Protein AF-A0AAV5DXH8-F1 (afdb_monomer)

Sequence (123 aa):
MASFRSWADLSPELLCCVGDRLDLKWYASARGACTAWRRALAPTSPAVLVVTDGDMWCPYAASLPTTRSFELTSTLPGVRCVGSSNGWLTLSVQQQPGGRTVFALFNPITAVEIVLPPLHEVR

Foldseek 3Di:
DDDDDDPLPDDLVVLVVVLLPDAPQVNVVQCVPDPSSVVSRDDLPDFDWDFDDDPDGWIWTADPVVRDIHTQDPDDPQWHFPDDDPQWTWIWGDPDDVDDTWIWIARSNVRDIGTDDDDDPPD

pLDDT: mean 77.84, std 11.6, range [41.38, 92.69]

InterPro domains:
  IPR036047 F-box-like domain superfamily [SSF81383] (6-70)

Secondary structure (DSSP, 8-state):
-PPPPPGGGS-HHHHHHHHTTS-HHHHHHHHHH-HHHHHHSPP--SEEEEE--SSS--EEEEEGGGTEEEE-----TTEEEEEEETTEEEEEEE-STT--EEEEEEETTTTEEEEPPP-----

Solvent-accessible surface area (backbone atoms only — not comparable to full-atom values): 7477 Å² total; per-residue (Å²): 131,86,76,82,76,58,82,72,73,54,54,50,66,59,52,39,60,51,46,75,73,40,50,53,38,56,34,55,49,51,32,64,71,41,72,57,41,38,68,47,38,77,78,82,71,72,52,48,76,48,74,53,89,64,103,59,60,45,45,29,40,29,23,72,97,72,75,42,73,27,74,61,50,86,66,55,89,51,49,40,79,79,47,72,58,98,77,31,33,34,32,40,35,46,82,45,96,93,50,70,74,44,44,31,41,34,27,62,66,80,69,48,76,44,78,51,77,82,84,72,86,83,125

Structure (mmCIF, N/CA/C/O backbone):
data_AF-A0AAV5DXH8-F1
#
_entry.id   AF-A0AAV5DXH8-F1
#
loop_
_atom_site.group_PDB
_atom_site.id
_atom_site.type_symbol
_atom_site.label_atom_id
_atom_site.label_alt_id
_atom_site.label_comp_id
_atom_site.label_asym_id
_atom_site.label_entity_id
_atom_site.label_seq_id
_atom_site.pdbx_PDB_ins_code
_atom_site.Cartn_x
_atom_site.Cartn_y
_atom_site.Cartn_z
_atom_site.occupancy
_atom_site.B_iso_or_equiv
_atom_site.auth_seq_id
_atom_site.auth_comp_id
_atom_site.auth_asym_id
_atom_site.auth_atom_id
_atom_site.pdbx_PDB_model_num
ATOM 1 N N . MET A 1 1 ? 38.166 -0.550 -17.632 1.00 43.81 1 MET A N 1
ATOM 2 C CA . MET A 1 1 ? 37.205 -0.339 -16.528 1.00 43.81 1 MET A CA 1
ATOM 3 C C . MET A 1 1 ? 35.814 -0.574 -17.082 1.00 43.81 1 MET A C 1
ATOM 5 O O . MET A 1 1 ? 35.446 0.120 -18.019 1.00 43.81 1 MET A O 1
ATOM 9 N N . ALA A 1 2 ? 35.089 -1.582 -16.595 1.00 54.94 2 ALA A N 1
ATOM 10 C CA . ALA A 1 2 ? 33.694 -1.760 -16.986 1.00 54.94 2 ALA A CA 1
ATOM 11 C C . ALA A 1 2 ? 32.891 -0.575 -16.434 1.00 54.94 2 ALA A C 1
ATOM 13 O O . ALA A 1 2 ? 32.958 -0.298 -15.237 1.00 54.94 2 ALA A O 1
ATOM 14 N N . SER A 1 3 ? 32.193 0.157 -17.300 1.00 70.56 3 SER A N 1
ATOM 15 C CA . SER A 1 3 ? 31.229 1.153 -16.849 1.00 70.56 3 SER A CA 1
ATOM 16 C C . SER A 1 3 ? 30.099 0.427 -16.123 1.00 70.56 3 SER A C 1
ATOM 18 O O . SER A 1 3 ? 29.579 -0.583 -16.602 1.00 70.56 3 SER A O 1
ATOM 20 N N . PHE A 1 4 ? 29.731 0.915 -14.941 1.00 66.06 4 PHE A N 1
ATOM 21 C CA . PHE A 1 4 ? 28.540 0.421 -14.264 1.00 66.06 4 PHE A CA 1
ATOM 22 C C . PHE A 1 4 ? 27.328 0.747 -15.143 1.00 66.06 4 PHE A C 1
ATOM 24 O O . PHE A 1 4 ? 27.128 1.904 -15.518 1.00 66.06 4 PHE A O 1
ATOM 31 N N . ARG A 1 5 ? 26.543 -0.273 -15.513 1.00 73.12 5 ARG A N 1
ATOM 32 C CA . ARG A 1 5 ? 25.262 -0.054 -16.197 1.00 73.12 5 ARG A CA 1
ATOM 33 C C . ARG A 1 5 ? 24.321 0.699 -15.270 1.00 73.12 5 ARG A C 1
ATOM 35 O O . ARG A 1 5 ? 24.299 0.445 -14.066 1.00 73.12 5 ARG A O 1
ATOM 42 N N . SER A 1 6 ? 23.532 1.601 -15.844 1.00 83.69 6 SER A N 1
ATOM 43 C CA . SER A 1 6 ? 22.499 2.290 -15.086 1.00 83.69 6 SER A CA 1
ATOM 44 C C . SER A 1 6 ? 21.442 1.287 -14.630 1.00 83.69 6 SER A C 1
ATOM 46 O O . SER A 1 6 ? 21.013 0.429 -15.400 1.00 83.69 6 SER A O 1
ATOM 48 N N . TRP A 1 7 ? 20.952 1.435 -13.399 1.00 81.56 7 TRP A N 1
ATOM 49 C CA . TRP A 1 7 ? 19.769 0.712 -12.919 1.00 81.56 7 TRP A CA 1
ATOM 50 C C . TRP A 1 7 ? 18.516 1.006 -13.759 1.00 81.56 7 TRP A C 1
ATOM 52 O O . TRP A 1 7 ? 17.552 0.244 -13.717 1.00 81.56 7 TRP A O 1
ATOM 62 N N . ALA A 1 8 ? 18.512 2.101 -14.527 1.00 82.19 8 ALA A N 1
ATOM 63 C CA . ALA A 1 8 ? 17.455 2.401 -15.488 1.00 82.19 8 ALA A CA 1
ATOM 64 C C . ALA A 1 8 ? 17.481 1.481 -16.725 1.00 82.19 8 ALA A C 1
ATOM 66 O O . ALA A 1 8 ? 16.445 1.326 -17.366 1.00 82.19 8 ALA A O 1
ATOM 67 N N . ASP A 1 9 ? 18.626 0.857 -17.023 1.00 86.62 9 ASP A N 1
ATOM 68 C CA . ASP A 1 9 ? 18.832 -0.018 -18.186 1.00 86.62 9 ASP A CA 1
ATOM 69 C C . ASP A 1 9 ? 18.593 -1.503 -17.857 1.00 86.62 9 ASP A C 1
ATOM 71 O O . ASP A 1 9 ? 18.873 -2.386 -18.674 1.00 86.62 9 ASP A O 1
ATOM 75 N N . LEU A 1 10 ? 18.126 -1.801 -16.639 1.00 88.31 10 LEU A N 1
ATOM 76 C CA . LEU A 1 10 ? 17.775 -3.156 -16.225 1.00 88.31 10 LEU A CA 1
ATOM 77 C C . LEU A 1 10 ? 16.591 -3.669 -17.060 1.00 88.31 10 LEU A C 1
ATOM 79 O O . LEU A 1 10 ? 15.678 -2.906 -17.388 1.00 88.31 10 LEU A O 1
ATOM 83 N N . SER A 1 11 ? 16.571 -4.968 -17.376 1.00 90.75 11 SER A N 1
ATOM 84 C CA . SER A 1 11 ? 15.428 -5.542 -18.089 1.00 90.75 11 SER A CA 1
ATOM 85 C C . SER A 1 11 ? 14.155 -5.461 -17.230 1.00 90.75 11 SER A C 1
ATOM 87 O O . SER A 1 11 ? 14.230 -5.582 -16.001 1.00 90.75 11 SER A O 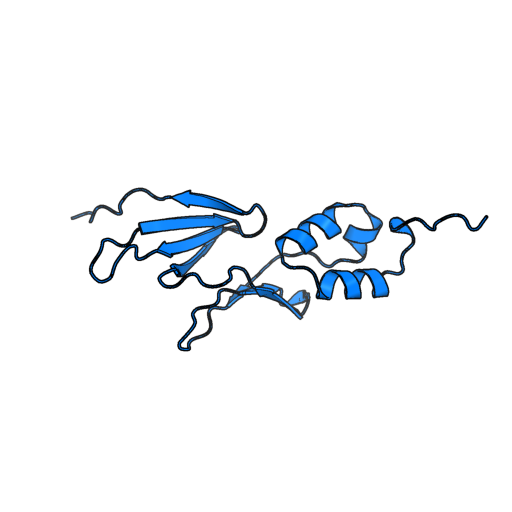1
ATOM 89 N N . PRO A 1 12 ? 12.970 -5.295 -17.847 1.00 88.69 12 PRO A N 1
ATOM 90 C CA . PRO A 1 12 ? 11.705 -5.264 -17.114 1.00 88.69 12 PRO A CA 1
ATOM 91 C C . PRO A 1 12 ? 11.477 -6.511 -16.253 1.00 88.69 12 PRO A C 1
ATOM 93 O O . PRO A 1 12 ? 10.949 -6.405 -15.155 1.00 88.69 12 PRO A O 1
ATOM 96 N N . GLU A 1 13 ? 11.927 -7.677 -16.719 1.00 90.62 13 GLU A N 1
ATOM 97 C CA . GLU A 1 13 ? 11.833 -8.956 -16.004 1.00 90.62 13 GLU A CA 1
ATOM 98 C C . GLU A 1 13 ? 12.590 -8.925 -14.673 1.00 90.62 13 GLU A C 1
ATOM 100 O O . GLU A 1 13 ? 12.040 -9.294 -13.637 1.00 90.62 13 GLU A O 1
ATOM 105 N N . LEU A 1 14 ? 13.826 -8.414 -14.674 1.00 91.31 14 LEU A N 1
ATOM 106 C CA . LEU A 1 14 ? 14.614 -8.276 -13.450 1.00 91.31 14 LEU A CA 1
ATOM 107 C C . LEU A 1 14 ? 13.995 -7.246 -12.501 1.00 91.31 14 LEU A C 1
ATOM 109 O O . LEU A 1 14 ? 13.986 -7.463 -11.291 1.00 91.31 14 LEU A O 1
ATOM 113 N N . LEU A 1 15 ? 13.440 -6.152 -13.034 1.00 90.94 15 LEU A N 1
ATOM 114 C CA . LEU A 1 15 ? 12.715 -5.168 -12.226 1.00 90.94 15 LEU A CA 1
ATOM 115 C C . LEU A 1 15 ? 11.464 -5.776 -11.585 1.00 90.94 15 LEU A C 1
ATOM 117 O O . LEU A 1 15 ? 11.214 -5.522 -10.409 1.00 90.94 15 LEU A O 1
ATOM 121 N N . CYS A 1 16 ? 10.721 -6.619 -12.305 1.00 87.56 16 CYS A N 1
ATOM 122 C CA . CYS A 1 16 ? 9.600 -7.375 -11.749 1.00 87.56 16 CYS A CA 1
ATOM 123 C C . CYS A 1 16 ? 10.056 -8.304 -10.618 1.00 87.56 16 CYS A C 1
ATOM 125 O O . CYS A 1 16 ? 9.459 -8.259 -9.546 1.00 87.56 16 CYS A O 1
ATOM 127 N N . CYS A 1 17 ? 11.150 -9.053 -10.802 1.00 89.44 17 CYS A N 1
ATOM 128 C CA . CYS A 1 17 ? 11.705 -9.920 -9.756 1.00 89.44 17 CYS A CA 1
ATOM 129 C C . CYS A 1 17 ? 12.167 -9.147 -8.514 1.00 89.44 17 CYS A C 1
ATOM 131 O O . CYS A 1 17 ? 12.061 -9.654 -7.397 1.00 89.44 17 CYS A O 1
ATOM 133 N N . VAL A 1 18 ? 12.693 -7.930 -8.688 1.00 90.06 18 VAL A N 1
ATOM 134 C CA . VAL A 1 18 ? 12.976 -7.027 -7.564 1.00 90.06 18 VAL A CA 1
ATOM 135 C C . VAL A 1 18 ? 11.664 -6.628 -6.895 1.00 90.06 18 VAL A C 1
ATOM 137 O O . VAL A 1 18 ? 11.532 -6.793 -5.688 1.00 90.06 18 VAL A O 1
ATOM 140 N N . GLY A 1 19 ? 10.679 -6.171 -7.673 1.00 88.19 19 GLY A N 1
ATOM 141 C CA . GLY A 1 19 ? 9.362 -5.766 -7.184 1.00 88.19 19 GLY A CA 1
ATOM 142 C C . GLY A 1 19 ? 8.618 -6.862 -6.414 1.00 88.19 19 GLY A C 1
ATOM 143 O O . GLY A 1 19 ? 7.966 -6.555 -5.424 1.00 88.19 19 GLY A O 1
ATOM 144 N N . ASP A 1 20 ? 8.764 -8.131 -6.804 1.00 85.50 20 ASP A N 1
ATOM 145 C CA . ASP A 1 20 ? 8.186 -9.296 -6.108 1.00 85.50 20 ASP A CA 1
ATOM 146 C C . ASP A 1 20 ? 8.678 -9.456 -4.665 1.00 85.50 20 ASP A C 1
ATOM 148 O O . ASP A 1 20 ? 8.022 -10.108 -3.858 1.00 85.50 20 ASP A O 1
ATOM 152 N N . ARG A 1 21 ? 9.838 -8.881 -4.336 1.00 87.56 21 ARG A N 1
ATOM 153 C CA . ARG A 1 21 ? 10.477 -8.998 -3.019 1.00 87.56 21 ARG A CA 1
ATOM 154 C C . ARG A 1 21 ? 10.303 -7.753 -2.154 1.00 87.56 21 ARG A C 1
ATOM 156 O O . ARG A 1 21 ? 10.795 -7.731 -1.029 1.00 87.56 21 ARG A O 1
ATOM 163 N N . LEU A 1 22 ? 9.668 -6.709 -2.682 1.00 86.94 22 LEU A N 1
ATOM 164 C CA . LEU A 1 22 ? 9.460 -5.454 -1.973 1.00 86.94 22 LEU A CA 1
ATOM 165 C C . LEU A 1 22 ? 8.096 -5.455 -1.285 1.00 86.94 22 LEU A C 1
ATOM 167 O O . LEU A 1 22 ? 7.091 -5.853 -1.873 1.00 86.94 22 LEU A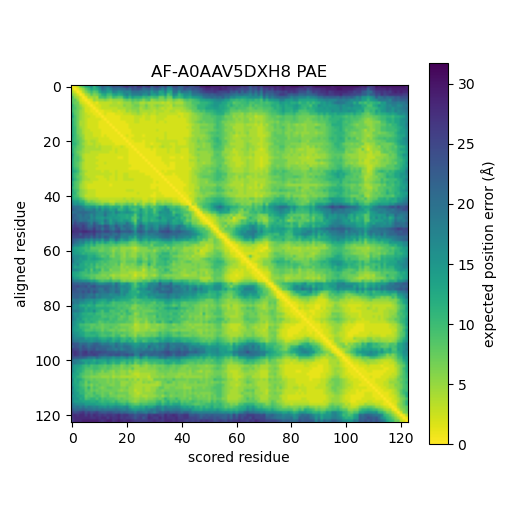 O 1
ATOM 171 N N . ASP A 1 23 ? 8.056 -4.937 -0.059 1.00 83.38 23 ASP A N 1
ATOM 172 C CA . ASP A 1 23 ? 6.791 -4.572 0.575 1.00 83.38 23 ASP A CA 1
ATOM 173 C C . ASP A 1 23 ? 6.093 -3.435 -0.193 1.00 83.38 23 ASP A C 1
ATOM 175 O O . ASP A 1 23 ? 6.661 -2.818 -1.100 1.00 83.38 23 ASP A O 1
ATOM 179 N N . LEU A 1 24 ? 4.843 -3.135 0.169 1.00 82.00 24 LEU A N 1
ATOM 180 C CA . LEU A 1 24 ? 4.045 -2.135 -0.544 1.00 82.00 24 LEU A CA 1
ATOM 181 C C . LEU A 1 24 ? 4.724 -0.756 -0.600 1.00 82.00 24 LEU A C 1
ATOM 183 O O . LEU A 1 24 ? 4.669 -0.079 -1.630 1.00 82.00 24 LEU A O 1
ATOM 187 N N . LYS A 1 25 ? 5.366 -0.336 0.494 1.00 83.81 25 LYS A N 1
ATOM 188 C CA . LYS A 1 25 ? 6.010 0.976 0.614 1.00 83.81 25 LYS A CA 1
ATOM 189 C C . LYS A 1 25 ? 7.235 1.057 -0.292 1.00 83.81 25 LYS A C 1
ATOM 191 O O . LYS A 1 25 ? 7.380 2.012 -1.066 1.00 83.81 25 LYS A O 1
ATOM 196 N N . TRP A 1 26 ? 8.110 0.057 -0.231 1.00 86.94 26 TRP A N 1
ATOM 197 C CA . TRP A 1 26 ? 9.301 -0.009 -1.068 1.00 86.94 26 TRP A CA 1
ATOM 198 C C . TRP A 1 26 ? 8.945 -0.220 -2.533 1.00 86.94 26 TRP A C 1
ATOM 200 O O . TRP A 1 26 ? 9.553 0.414 -3.391 1.00 86.94 26 TRP A O 1
ATOM 210 N N . TYR A 1 27 ? 7.918 -1.015 -2.833 1.00 88.56 27 TYR A N 1
ATOM 211 C CA . TYR A 1 27 ? 7.411 -1.200 -4.188 1.00 88.56 27 TYR A CA 1
ATOM 212 C C . TYR A 1 27 ? 6.897 0.121 -4.776 1.00 88.56 27 TYR A C 1
ATOM 214 O O . TYR A 1 27 ? 7.263 0.495 -5.894 1.00 88.56 27 TYR A O 1
ATOM 222 N N . ALA A 1 28 ? 6.094 0.873 -4.015 1.00 86.88 28 ALA A N 1
ATOM 223 C CA . ALA A 1 28 ? 5.603 2.185 -4.433 1.00 86.88 28 ALA A CA 1
ATOM 224 C C . ALA A 1 28 ? 6.757 3.172 -4.683 1.00 86.88 28 ALA A C 1
ATOM 226 O O . ALA A 1 28 ? 6.752 3.893 -5.684 1.00 86.88 28 ALA A O 1
ATOM 227 N N . SER A 1 29 ? 7.773 3.152 -3.817 1.00 89.25 29 SER A N 1
ATOM 228 C CA . SER A 1 29 ? 8.973 3.988 -3.932 1.00 89.25 29 SER A CA 1
ATOM 229 C C . SER A 1 29 ? 9.809 3.623 -5.164 1.00 89.25 29 SER A C 1
ATOM 231 O O . SER A 1 29 ? 10.147 4.493 -5.966 1.00 89.25 29 SER A O 1
ATOM 233 N N . ALA A 1 30 ? 10.072 2.330 -5.370 1.00 90.81 30 ALA A N 1
ATOM 234 C CA . ALA A 1 30 ? 10.787 1.790 -6.524 1.00 90.81 30 ALA A CA 1
ATOM 235 C C . ALA A 1 30 ? 10.096 2.176 -7.838 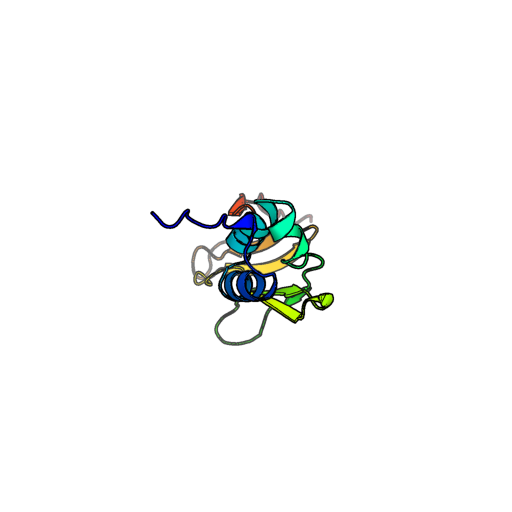1.00 90.81 30 ALA A C 1
ATOM 237 O O . ALA A 1 30 ? 10.720 2.705 -8.758 1.00 90.81 30 ALA A O 1
ATOM 238 N N . ARG A 1 31 ? 8.773 2.010 -7.910 1.00 90.81 31 ARG A N 1
ATOM 239 C CA . ARG A 1 31 ? 7.970 2.425 -9.066 1.00 90.81 31 ARG A CA 1
ATOM 240 C C . ARG A 1 31 ? 8.036 3.936 -9.324 1.00 90.81 31 ARG A C 1
ATOM 242 O O . ARG A 1 31 ? 7.894 4.383 -10.464 1.00 90.81 31 ARG A O 1
ATOM 249 N N . GLY A 1 32 ? 8.229 4.729 -8.274 1.00 90.12 32 GLY A N 1
ATOM 250 C CA . GLY A 1 32 ? 8.398 6.177 -8.344 1.00 90.12 32 GLY A CA 1
ATOM 251 C C . GLY A 1 32 ? 9.773 6.639 -8.837 1.00 90.12 32 GLY A C 1
ATOM 252 O O . GLY A 1 32 ? 9.865 7.773 -9.301 1.00 90.12 32 GLY A O 1
ATOM 253 N N . ALA A 1 33 ? 10.802 5.783 -8.790 1.00 91.31 33 ALA A N 1
ATOM 254 C CA . ALA A 1 33 ? 12.203 6.172 -8.969 1.00 91.31 33 ALA A CA 1
ATOM 255 C C . ALA A 1 33 ? 12.520 6.762 -10.353 1.00 91.31 33 ALA A C 1
ATOM 257 O O . ALA A 1 33 ? 13.202 7.779 -10.458 1.00 91.31 33 ALA A O 1
ATOM 258 N N . CYS A 1 34 ? 12.026 6.143 -11.429 1.00 91.06 34 CYS A N 1
ATOM 259 C CA . CYS A 1 34 ? 12.197 6.654 -12.790 1.00 91.06 34 CYS A CA 1
ATOM 260 C C . CYS A 1 34 ? 11.098 6.147 -13.734 1.00 91.06 34 CYS A C 1
ATOM 262 O O . CYS A 1 34 ? 10.285 5.289 -13.383 1.00 91.06 34 CYS A O 1
ATOM 264 N N . THR A 1 35 ? 11.060 6.671 -14.962 1.00 90.81 35 THR A N 1
ATOM 265 C CA . THR A 1 35 ? 10.056 6.288 -15.967 1.00 90.81 35 THR A CA 1
ATOM 266 C C . THR A 1 35 ? 10.191 4.835 -16.424 1.00 90.81 35 THR A C 1
ATOM 268 O O . THR A 1 35 ? 9.167 4.197 -16.662 1.00 90.81 35 THR A O 1
ATOM 271 N N . ALA A 1 36 ? 11.412 4.293 -16.505 1.00 90.38 36 ALA A N 1
ATOM 272 C CA . ALA A 1 36 ? 11.647 2.889 -16.851 1.00 90.38 36 ALA A CA 1
ATOM 273 C C . ALA A 1 36 ? 11.066 1.947 -15.783 1.00 90.38 36 ALA A C 1
ATOM 275 O O . ALA A 1 36 ? 10.275 1.061 -16.101 1.00 90.38 36 ALA A O 1
ATOM 276 N N . TRP A 1 37 ? 11.352 2.217 -14.506 1.00 92.69 37 TRP A N 1
ATOM 277 C CA . TRP A 1 37 ? 10.824 1.442 -13.380 1.00 92.69 37 TRP A CA 1
ATOM 278 C C . TRP A 1 37 ? 9.308 1.583 -13.258 1.00 92.69 37 TRP A C 1
ATOM 280 O O . TRP A 1 37 ? 8.614 0.595 -13.050 1.00 92.69 37 TRP A O 1
ATOM 290 N N . ARG A 1 38 ? 8.764 2.785 -13.483 1.00 90.94 38 ARG A N 1
ATOM 291 C CA . ARG A 1 38 ? 7.313 3.022 -13.498 1.00 90.94 38 ARG A CA 1
ATOM 292 C C . ARG A 1 38 ? 6.577 2.225 -14.576 1.00 90.94 38 ARG A C 1
ATOM 294 O O . ARG A 1 38 ? 5.413 1.881 -14.375 1.00 90.94 38 ARG A O 1
ATOM 301 N N . ARG A 1 39 ? 7.224 2.006 -15.727 1.00 88.94 39 ARG A N 1
ATOM 302 C CA . ARG A 1 39 ? 6.683 1.229 -16.852 1.00 88.94 39 ARG A CA 1
ATOM 303 C C . ARG A 1 39 ? 6.783 -0.273 -16.608 1.00 88.94 39 ARG A C 1
ATOM 305 O O . ARG A 1 39 ? 5.854 -0.983 -16.965 1.00 88.94 39 ARG A O 1
ATOM 312 N N . ALA A 1 40 ? 7.883 -0.734 -16.015 1.00 90.25 40 ALA A N 1
ATOM 313 C CA . ALA A 1 40 ? 8.082 -2.146 -15.699 1.00 90.25 40 ALA A CA 1
ATOM 314 C C . ALA A 1 40 ? 7.206 -2.607 -14.522 1.00 90.25 40 ALA A C 1
ATOM 316 O O . ALA A 1 40 ? 6.597 -3.670 -14.577 1.00 90.25 40 ALA A O 1
ATOM 317 N N . LEU A 1 41 ? 7.109 -1.793 -13.468 1.00 89.25 41 LEU A N 1
ATOM 318 C CA . LEU A 1 41 ? 6.351 -2.116 -12.264 1.00 89.25 41 LEU A CA 1
ATOM 319 C C . LEU A 1 41 ? 4.885 -1.706 -12.419 1.00 89.25 41 LEU A C 1
ATOM 321 O O . LEU A 1 41 ? 4.542 -0.525 -12.559 1.00 89.25 41 LEU A O 1
ATOM 325 N N . ALA A 1 42 ? 4.001 -2.696 -12.346 1.00 85.12 42 ALA A N 1
ATOM 326 C CA . ALA A 1 42 ? 2.567 -2.495 -12.459 1.00 85.12 42 ALA A CA 1
ATOM 327 C C . ALA A 1 42 ? 2.030 -1.556 -11.354 1.00 85.12 42 ALA A C 1
ATOM 329 O O . ALA A 1 42 ? 2.584 -1.520 -10.248 1.00 85.12 42 ALA A O 1
ATOM 330 N N . PRO A 1 43 ? 0.980 -0.760 -11.632 1.00 78.88 43 PRO A N 1
ATOM 331 C CA . PRO A 1 43 ? 0.403 0.151 -10.650 1.00 78.88 43 PRO A CA 1
ATOM 332 C C . PRO A 1 43 ? -0.146 -0.596 -9.429 1.00 78.88 43 PRO A C 1
ATOM 334 O O . PRO A 1 43 ? -0.681 -1.697 -9.528 1.00 78.88 43 PRO A O 1
ATOM 337 N N . THR A 1 44 ? -0.054 0.048 -8.268 1.00 70.25 44 THR A N 1
ATOM 338 C CA . THR A 1 44 ? -0.524 -0.478 -6.977 1.00 70.25 44 THR A CA 1
ATOM 339 C C . THR A 1 44 ? -2.046 -0.372 -6.777 1.00 70.25 44 THR A C 1
ATOM 341 O O . THR A 1 44 ? -2.526 -0.654 -5.686 1.00 70.25 44 THR A O 1
ATOM 344 N N . SER A 1 45 ? -2.822 0.026 -7.795 1.00 65.25 45 SER A N 1
ATOM 345 C CA . SER A 1 45 ? -4.257 0.354 -7.680 1.00 65.25 45 SER A CA 1
ATOM 346 C C . SER A 1 45 ? -5.127 -0.449 -8.673 1.00 65.25 45 SER A C 1
ATOM 348 O O . SER A 1 45 ? -4.681 -0.599 -9.816 1.00 65.25 45 SER A O 1
ATOM 350 N N . PRO A 1 46 ? -6.343 -0.931 -8.302 1.00 58.31 46 PRO A N 1
ATOM 351 C CA . PRO A 1 46 ? -7.007 -0.802 -7.002 1.00 58.31 46 PRO A CA 1
ATOM 352 C C . PRO A 1 46 ? -6.753 -2.033 -6.119 1.00 58.31 46 PRO A C 1
ATOM 354 O O . PRO A 1 46 ? -6.979 -3.173 -6.525 1.00 58.31 46 PRO A O 1
ATOM 357 N N . ALA A 1 47 ? -6.268 -1.783 -4.903 1.00 64.19 47 ALA A N 1
ATOM 358 C CA . ALA A 1 47 ? -6.011 -2.822 -3.921 1.00 64.19 47 ALA A CA 1
ATOM 359 C C . ALA A 1 47 ? -7.314 -3.216 -3.201 1.00 64.19 47 ALA A C 1
ATOM 361 O O . ALA A 1 47 ? -7.905 -2.404 -2.492 1.00 64.19 47 ALA A O 1
ATOM 362 N N . VAL A 1 48 ? -7.757 -4.456 -3.385 1.00 61.69 48 VAL A N 1
ATOM 363 C CA . VAL A 1 48 ? -8.758 -5.127 -2.551 1.00 61.69 48 VAL A CA 1
ATOM 364 C C . VAL A 1 48 ? -8.090 -5.481 -1.226 1.00 61.69 48 VAL A C 1
ATOM 366 O O . VAL A 1 48 ? -7.025 -6.099 -1.216 1.00 61.69 48 VAL A O 1
ATOM 369 N N . LEU A 1 49 ? -8.697 -5.088 -0.108 1.00 67.75 49 LEU A N 1
ATOM 370 C CA . LEU A 1 49 ? -8.228 -5.500 1.209 1.00 67.75 49 LEU A CA 1
ATOM 371 C C . LEU A 1 49 ? -8.762 -6.903 1.520 1.00 67.75 49 LEU A C 1
ATOM 373 O O . LEU A 1 49 ? -9.975 -7.105 1.535 1.00 67.75 49 LEU A O 1
ATOM 377 N N . VAL A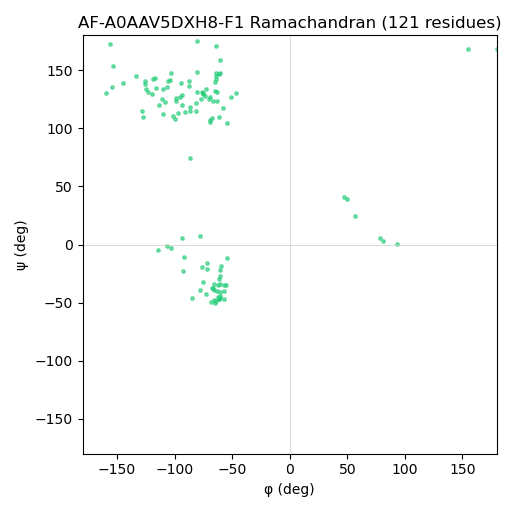 1 50 ? -7.870 -7.858 1.776 1.00 65.75 50 VAL A N 1
ATOM 378 C CA . VAL A 1 50 ? -8.242 -9.202 2.240 1.00 65.75 50 VAL A CA 1
ATOM 379 C C . VAL A 1 50 ? -7.838 -9.323 3.705 1.00 65.75 50 VAL A C 1
ATOM 381 O O . VAL A 1 50 ? -6.673 -9.122 4.047 1.00 65.75 50 VAL A O 1
ATOM 384 N N . VAL A 1 51 ? -8.808 -9.631 4.566 1.00 65.75 51 VAL A N 1
ATOM 385 C CA . VAL A 1 51 ? -8.592 -9.971 5.979 1.00 65.75 51 VAL A CA 1
ATOM 386 C C . VAL A 1 51 ? -8.911 -11.453 6.111 1.00 65.75 51 VAL A C 1
ATOM 388 O O . VAL A 1 51 ? -10.056 -11.846 5.896 1.00 65.75 51 VAL A O 1
ATOM 391 N N . THR A 1 52 ? -7.911 -12.289 6.379 1.00 59.62 52 THR A N 1
ATOM 392 C CA . THR A 1 52 ? -8.135 -13.729 6.563 1.00 59.62 52 THR A CA 1
ATOM 393 C C . THR A 1 52 ? -8.478 -14.033 8.013 1.00 59.62 52 THR A C 1
ATOM 395 O O . THR A 1 52 ? -7.888 -13.454 8.924 1.00 59.62 52 THR A O 1
ATOM 398 N N . ASP A 1 53 ? -9.415 -14.955 8.204 1.00 55.12 53 ASP A N 1
ATOM 399 C CA . ASP A 1 53 ? -9.827 -15.475 9.505 1.00 55.12 53 ASP A CA 1
ATOM 400 C C . ASP A 1 53 ? -8.938 -16.660 9.923 1.00 55.12 53 ASP A C 1
ATOM 402 O O . ASP A 1 53 ? -8.586 -17.515 9.107 1.00 55.12 53 ASP A O 1
ATOM 406 N N . GLY A 1 54 ? -8.545 -16.658 11.193 1.00 56.66 54 GLY A N 1
ATOM 407 C CA . GLY A 1 54 ? -7.515 -17.477 11.831 1.00 56.66 54 GLY A CA 1
ATOM 408 C C . GLY A 1 54 ? -6.974 -16.747 13.068 1.00 56.66 54 GLY A C 1
ATOM 409 O O . GLY A 1 54 ? -7.233 -15.555 13.241 1.00 56.66 54 GLY A O 1
ATOM 410 N N . ASP A 1 55 ? -6.204 -17.426 13.928 1.00 56.03 55 ASP A N 1
ATOM 411 C CA . ASP A 1 55 ? -5.657 -16.855 15.181 1.00 56.03 55 ASP A CA 1
ATOM 412 C C . ASP A 1 55 ? -4.844 -15.548 14.985 1.00 56.03 55 ASP A C 1
ATOM 414 O O . ASP A 1 55 ? -4.568 -14.839 15.953 1.00 56.03 55 ASP A O 1
ATOM 418 N N . MET A 1 56 ? -4.498 -15.189 13.738 1.00 56.56 56 MET A N 1
ATOM 419 C CA . MET A 1 56 ? -3.731 -14.002 13.356 1.00 56.56 56 MET A CA 1
ATOM 420 C C . MET A 1 56 ? -4.446 -13.192 12.254 1.00 56.56 56 MET A C 1
ATOM 422 O O . MET A 1 56 ? -4.597 -13.647 11.122 1.00 56.56 56 MET A O 1
ATOM 426 N N . TRP A 1 57 ? -4.862 -11.962 12.576 1.00 64.75 57 TRP A N 1
ATOM 427 C CA . TRP A 1 57 ? -5.602 -11.052 11.686 1.00 64.75 57 TRP A CA 1
ATOM 428 C C . TRP A 1 57 ? -4.658 -10.209 10.813 1.00 64.75 57 TRP A C 1
ATOM 430 O O . TRP A 1 57 ? -4.483 -9.020 11.077 1.00 64.75 57 TRP A O 1
ATOM 440 N N . CYS A 1 58 ? -4.033 -10.792 9.787 1.00 69.06 58 CYS A N 1
ATOM 441 C CA . CYS A 1 58 ? -3.079 -10.073 8.928 1.00 69.06 58 CYS A CA 1
ATOM 442 C C . CYS A 1 58 ? -3.782 -9.334 7.770 1.00 69.06 58 CYS A C 1
ATOM 444 O O . CYS A 1 58 ? -4.361 -9.987 6.899 1.00 69.06 58 CYS A O 1
ATOM 446 N N . PRO A 1 59 ? -3.757 -7.986 7.714 1.00 73.50 59 PRO A N 1
ATOM 447 C CA . PRO A 1 59 ? -4.328 -7.251 6.591 1.00 73.50 59 PRO A CA 1
ATOM 448 C C . PRO A 1 59 ? -3.414 -7.319 5.358 1.00 73.50 59 PRO A C 1
ATOM 450 O O . PRO A 1 59 ? -2.224 -7.000 5.434 1.00 73.50 59 PRO A O 1
ATOM 453 N N . TYR A 1 60 ? -3.990 -7.651 4.200 1.00 77.25 60 TYR A N 1
ATOM 454 C CA . TYR A 1 60 ? -3.292 -7.649 2.910 1.00 77.25 60 TYR A CA 1
ATOM 455 C C . TYR A 1 60 ? -3.917 -6.660 1.925 1.00 77.25 60 TYR A C 1
ATOM 457 O O . TYR A 1 60 ? -5.138 -6.549 1.832 1.00 77.25 60 TYR A O 1
ATOM 465 N N . ALA A 1 61 ? -3.078 -5.989 1.135 1.00 77.31 61 ALA A N 1
ATOM 466 C CA . ALA A 1 61 ? -3.480 -5.244 -0.055 1.00 77.31 61 ALA A CA 1
ATOM 467 C C . ALA A 1 61 ? -3.259 -6.108 -1.297 1.00 77.31 61 ALA A C 1
ATOM 469 O O . ALA A 1 61 ? -2.115 -6.376 -1.659 1.00 77.31 61 ALA A O 1
ATOM 470 N N . ALA A 1 62 ? -4.332 -6.513 -1.972 1.00 75.56 62 ALA A N 1
ATOM 471 C CA . ALA A 1 62 ? -4.273 -7.332 -3.176 1.00 75.56 62 ALA A CA 1
ATOM 472 C C . ALA A 1 62 ? -4.696 -6.541 -4.418 1.00 75.56 62 ALA A C 1
ATOM 474 O O . ALA A 1 62 ? -5.795 -6.005 -4.474 1.00 75.56 62 ALA A O 1
ATOM 475 N N . SER A 1 63 ? -3.861 -6.492 -5.449 1.00 74.69 63 SER A N 1
ATOM 476 C CA . SER A 1 63 ? -4.229 -5.953 -6.757 1.00 74.69 63 SER A CA 1
ATOM 477 C C . SER A 1 63 ? -4.555 -7.107 -7.700 1.00 74.69 63 SER A C 1
ATOM 479 O O . SER A 1 63 ? -3.666 -7.839 -8.136 1.00 74.69 63 SER A O 1
ATOM 481 N N . LEU A 1 64 ? -5.845 -7.277 -8.015 1.00 68.88 64 LEU A N 1
ATOM 482 C CA . LEU A 1 64 ? -6.318 -8.320 -8.934 1.00 68.88 64 LEU A CA 1
ATOM 483 C C . LEU A 1 64 ? -5.728 -8.182 -10.348 1.00 68.88 64 LEU A C 1
ATOM 485 O O . LEU A 1 64 ? -5.258 -9.191 -10.870 1.00 68.88 64 LEU A O 1
ATOM 489 N N . PRO A 1 65 ? -5.654 -6.979 -10.962 1.00 69.75 65 PRO A N 1
ATOM 490 C CA . PRO A 1 65 ? -5.075 -6.836 -12.300 1.00 69.75 65 PRO A CA 1
ATOM 491 C C . PRO A 1 65 ? -3.614 -7.277 -12.385 1.00 69.75 65 PRO A C 1
ATOM 493 O O . PRO A 1 65 ? -3.142 -7.655 -13.452 1.00 69.75 65 PRO A O 1
ATOM 496 N N . THR A 1 66 ? -2.885 -7.201 -11.272 1.00 71.44 66 THR A N 1
ATOM 497 C CA . THR A 1 66 ? -1.457 -7.525 -11.227 1.00 71.44 66 THR A CA 1
ATOM 498 C C . THR A 1 66 ? -1.179 -8.851 -10.530 1.00 71.44 66 THR A C 1
ATOM 500 O O . THR A 1 66 ? -0.024 -9.260 -10.484 1.00 71.44 66 THR A O 1
ATOM 503 N N . THR A 1 67 ? -2.219 -9.534 -10.028 1.00 75.81 67 THR A N 1
ATOM 504 C CA . THR A 1 67 ? -2.138 -10.775 -9.235 1.00 75.81 67 THR A CA 1
ATOM 505 C C . THR A 1 67 ? -1.093 -10.679 -8.115 1.00 75.81 67 THR A C 1
ATOM 507 O O . THR A 1 67 ? -0.321 -11.603 -7.876 1.00 75.81 67 THR A O 1
ATOM 510 N N . ARG A 1 68 ? -1.026 -9.521 -7.446 1.00 76.06 68 ARG A N 1
ATOM 511 C CA . ARG A 1 68 ? -0.066 -9.249 -6.364 1.00 76.06 68 ARG 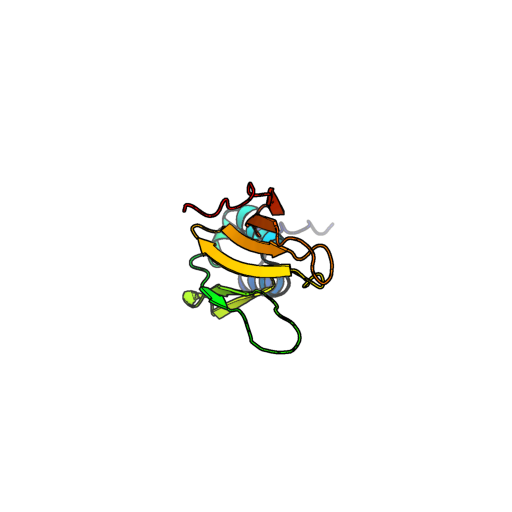A CA 1
ATOM 512 C C . ARG A 1 68 ? -0.783 -8.995 -5.057 1.00 76.06 68 ARG A C 1
ATOM 514 O O . ARG A 1 68 ? -1.799 -8.309 -5.046 1.00 76.06 68 ARG A O 1
ATOM 521 N N . SER A 1 69 ? -0.195 -9.464 -3.966 1.00 78.94 69 SER A N 1
ATOM 522 C CA . SER A 1 69 ? -0.610 -9.150 -2.603 1.00 78.94 69 SER A CA 1
ATOM 523 C C . SER A 1 69 ? 0.568 -8.613 -1.803 1.00 78.94 69 SER A C 1
ATOM 525 O O . SER A 1 69 ? 1.668 -9.154 -1.885 1.00 78.94 69 SER A O 1
ATOM 527 N N . PHE A 1 70 ? 0.322 -7.582 -1.005 1.00 78.69 70 PHE A N 1
ATOM 528 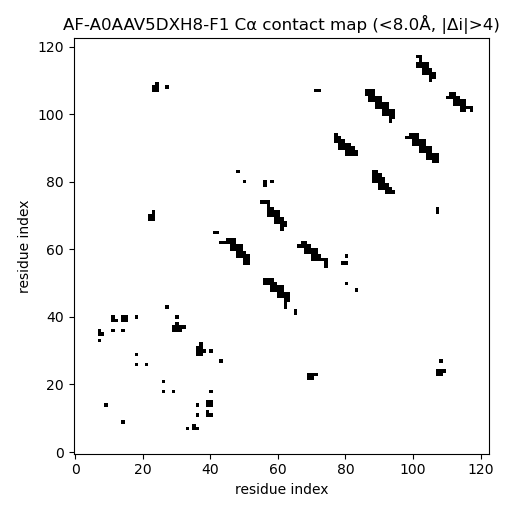C CA . PHE A 1 70 ? 1.291 -7.004 -0.086 1.00 78.69 70 PHE A CA 1
ATOM 529 C C . PHE A 1 70 ? 0.757 -7.109 1.337 1.00 78.69 70 PHE A C 1
ATOM 531 O O . PHE A 1 70 ? -0.374 -6.699 1.603 1.00 78.69 70 PHE A O 1
ATOM 538 N N . GLU A 1 71 ? 1.566 -7.636 2.246 1.00 78.62 71 GLU A N 1
ATOM 539 C CA . GLU A 1 71 ? 1.267 -7.609 3.675 1.00 78.62 71 GLU A CA 1
ATOM 540 C C . GLU A 1 71 ? 1.367 -6.165 4.180 1.00 78.62 71 GLU A C 1
ATOM 542 O O . GLU A 1 71 ? 2.354 -5.476 3.913 1.00 78.62 71 GLU A O 1
ATOM 547 N N . LEU A 1 72 ? 0.319 -5.671 4.842 1.00 73.06 72 LEU A N 1
ATOM 548 C CA . LEU A 1 72 ? 0.231 -4.261 5.232 1.00 73.06 72 LEU A CA 1
ATOM 549 C C . LEU A 1 72 ? 0.762 -3.995 6.637 1.00 73.06 72 LEU A C 1
ATOM 551 O O . LEU A 1 72 ? 1.085 -2.852 6.966 1.00 73.06 72 LEU A O 1
ATOM 555 N N . THR A 1 73 ? 0.801 -5.007 7.500 1.00 65.31 73 THR A N 1
ATOM 556 C CA . THR A 1 73 ? 1.230 -4.848 8.890 1.00 65.31 73 THR A CA 1
ATOM 557 C C . THR A 1 73 ? 1.642 -6.203 9.447 1.00 65.31 73 THR A C 1
ATOM 559 O O . THR A 1 73 ? 0.856 -7.145 9.368 1.00 65.31 73 THR A O 1
ATOM 562 N N . SER A 1 74 ? 2.818 -6.286 10.078 1.00 56.53 74 SER A N 1
ATOM 563 C CA . SER A 1 74 ? 3.082 -7.360 11.032 1.00 56.53 74 SER A CA 1
ATOM 564 C C . SER A 1 74 ? 2.162 -7.118 12.224 1.00 56.53 74 SER A C 1
ATOM 566 O O . SER A 1 74 ? 2.274 -6.120 12.933 1.00 56.53 74 SER A O 1
ATOM 568 N N . THR A 1 75 ? 1.158 -7.965 12.378 1.00 54.53 75 THR A N 1
ATOM 569 C CA . THR A 1 75 ? 0.099 -7.802 13.374 1.00 54.53 75 THR A CA 1
ATOM 570 C C . THR A 1 75 ? 0.683 -7.647 14.775 1.00 54.53 75 THR A C 1
ATOM 572 O O . THR A 1 75 ? 1.117 -8.625 15.388 1.00 54.53 75 THR A O 1
ATOM 575 N N . LEU A 1 76 ? 0.682 -6.420 15.299 1.00 59.47 76 LEU A N 1
ATOM 576 C CA . LEU A 1 76 ? 0.818 -6.206 16.731 1.00 59.47 76 LEU A CA 1
ATOM 577 C C . LEU A 1 76 ? -0.401 -6.849 17.410 1.00 59.47 76 LEU A C 1
ATOM 579 O O . LEU A 1 76 ? -1.533 -6.605 16.972 1.00 59.47 76 LEU A O 1
ATOM 583 N N . PRO A 1 77 ? -0.204 -7.660 18.463 1.00 62.84 77 PRO A N 1
ATOM 584 C CA . PRO A 1 77 ? -1.310 -8.211 19.234 1.00 62.84 77 PRO A CA 1
ATOM 585 C C . PRO A 1 77 ? -2.274 -7.095 19.659 1.00 62.84 77 PRO A C 1
ATOM 587 O O . PRO A 1 77 ? -1.849 -6.090 20.224 1.00 62.84 77 PRO A O 1
ATOM 590 N N . GLY A 1 78 ? -3.567 -7.254 19.363 1.00 69.06 78 GLY A N 1
ATOM 591 C CA . GLY A 1 78 ? -4.605 -6.279 19.723 1.00 69.06 78 GLY A CA 1
ATOM 592 C C . GLY A 1 78 ? -4.942 -5.228 18.656 1.00 69.06 78 GLY A C 1
ATOM 593 O O . GLY A 1 78 ? -5.830 -4.411 18.901 1.00 69.06 78 GLY A O 1
ATOM 594 N N . VAL A 1 79 ? -4.304 -5.252 17.479 1.00 76.75 79 VAL A N 1
ATOM 595 C CA . VAL A 1 79 ? -4.687 -4.415 16.327 1.00 76.75 79 VAL A CA 1
ATOM 596 C C . VAL A 1 79 ? -5.542 -5.222 15.350 1.00 76.75 79 VAL A C 1
ATOM 598 O O . VAL A 1 79 ? -5.131 -6.277 14.877 1.00 76.75 79 VAL A O 1
ATOM 601 N N . ARG A 1 80 ? -6.727 -4.713 15.006 1.00 78.62 80 ARG A N 1
ATOM 602 C CA . ARG A 1 80 ? -7.622 -5.293 13.992 1.00 78.62 80 ARG A CA 1
ATOM 603 C C . ARG A 1 80 ? -7.951 -4.249 12.933 1.00 78.62 80 ARG A C 1
ATOM 605 O O . ARG A 1 80 ? -8.324 -3.131 13.265 1.00 78.62 80 ARG A O 1
ATOM 612 N N . CYS A 1 81 ? -7.875 -4.617 11.658 1.00 80.56 81 CYS A N 1
ATOM 613 C CA . CYS A 1 81 ? -8.409 -3.782 10.585 1.00 80.56 81 CYS A CA 1
ATOM 614 C C . CYS A 1 81 ? -9.938 -3.926 10.529 1.00 80.56 81 CYS A C 1
ATOM 616 O O . CYS A 1 81 ? -10.452 -5.040 10.455 1.00 80.56 81 CYS A O 1
ATOM 618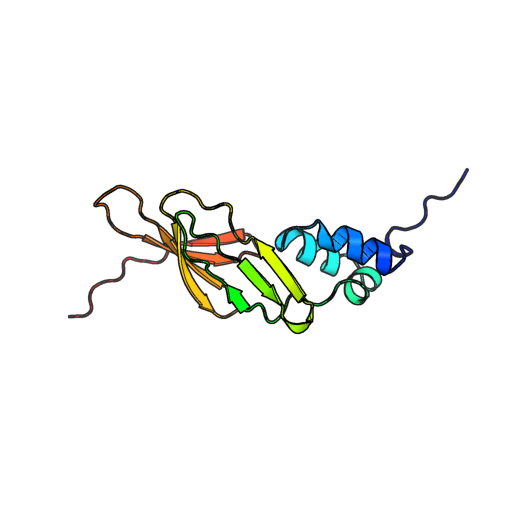 N N . VAL A 1 82 ? -10.658 -2.806 10.594 1.00 82.19 82 VAL A N 1
ATOM 619 C CA . VAL A 1 82 ? -12.134 -2.758 10.606 1.00 82.19 82 VAL A CA 1
ATOM 620 C C . VAL A 1 82 ? -12.723 -2.087 9.364 1.00 82.19 82 VAL A C 1
ATOM 622 O O . VAL A 1 82 ? -13.937 -2.061 9.195 1.00 82.19 82 VAL A O 1
ATOM 625 N N . GLY A 1 83 ? -11.884 -1.540 8.484 1.00 79.94 83 GLY A N 1
ATOM 626 C CA . GLY A 1 83 ? -12.333 -0.938 7.236 1.00 79.94 83 GLY A CA 1
ATOM 627 C C . GLY A 1 83 ? -11.191 -0.379 6.402 1.00 79.94 83 GLY A C 1
ATOM 628 O O . GLY A 1 83 ? -10.065 -0.228 6.875 1.00 79.94 83 GLY A O 1
ATOM 629 N N . SER A 1 84 ? -11.498 -0.046 5.152 1.00 81.00 84 SER A N 1
ATOM 630 C CA . SER A 1 84 ? -10.567 0.614 4.241 1.00 81.00 84 SER A CA 1
ATOM 631 C C . SER A 1 84 ? -11.304 1.587 3.331 1.00 81.00 84 SER A C 1
ATOM 633 O O . SER A 1 84 ? -12.374 1.256 2.822 1.00 81.00 84 SER A O 1
ATOM 635 N N . SER A 1 85 ? -10.730 2.761 3.083 1.00 80.94 85 SER A N 1
ATOM 636 C CA . SER A 1 85 ? -11.284 3.741 2.146 1.00 80.94 85 SER A CA 1
ATOM 637 C C . SER A 1 85 ? -10.188 4.644 1.593 1.00 80.94 85 SER A C 1
ATOM 639 O O . SER A 1 85 ? -9.336 5.109 2.342 1.00 80.94 85 SER A O 1
ATOM 641 N N . ASN A 1 86 ? -10.197 4.905 0.281 1.00 80.88 86 ASN A N 1
ATOM 642 C CA . ASN A 1 86 ? -9.285 5.853 -0.379 1.00 80.88 86 ASN A CA 1
ATOM 643 C C . ASN A 1 86 ? -7.789 5.656 -0.039 1.00 80.88 86 ASN A C 1
ATOM 645 O O . ASN A 1 86 ? -7.056 6.625 0.148 1.00 80.88 86 ASN A O 1
ATOM 649 N N . GLY A 1 87 ? -7.333 4.403 0.065 1.00 78.25 87 GLY A N 1
ATOM 650 C CA . GLY A 1 87 ? -5.941 4.075 0.414 1.00 78.25 87 GLY A CA 1
ATOM 651 C C . GLY A 1 87 ? -5.601 4.184 1.906 1.00 78.25 87 GLY A C 1
ATOM 652 O O . GLY A 1 87 ? -4.443 4.008 2.272 1.00 78.25 87 GLY A O 1
ATOM 653 N N . TRP A 1 88 ? -6.591 4.441 2.760 1.00 85.25 88 TRP A N 1
ATOM 654 C CA . TRP A 1 88 ? -6.476 4.414 4.215 1.00 85.25 88 TRP A CA 1
ATOM 655 C C . TRP A 1 88 ? -7.087 3.142 4.791 1.00 85.25 88 TRP A C 1
ATOM 657 O O . TRP A 1 88 ? -8.079 2.627 4.271 1.00 85.25 88 TRP A O 1
ATOM 667 N N . LEU A 1 89 ? -6.511 2.673 5.892 1.00 84.25 89 LEU A N 1
ATOM 668 C CA . LEU A 1 89 ? -7.015 1.591 6.726 1.00 84.25 89 LEU A CA 1
ATOM 669 C C . LEU A 1 89 ? -7.577 2.174 8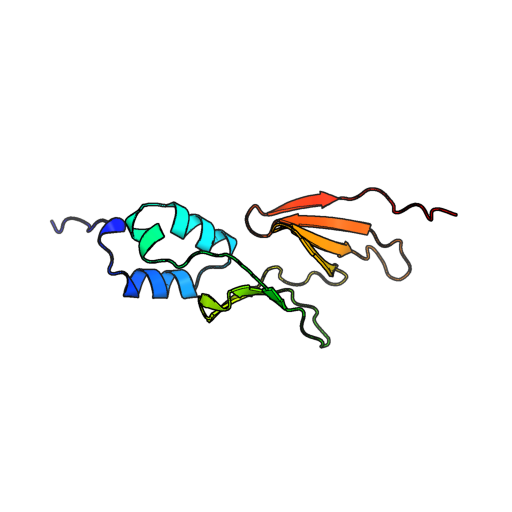.013 1.00 84.25 89 LEU A C 1
ATOM 671 O O . LEU A 1 89 ? -6.924 2.997 8.644 1.00 84.25 89 LEU A O 1
ATOM 675 N N . THR A 1 90 ? -8.740 1.702 8.436 1.00 87.62 90 THR A N 1
ATOM 676 C CA . THR A 1 90 ? -9.245 1.943 9.786 1.00 87.62 90 THR A CA 1
ATOM 677 C C . THR A 1 90 ? -8.833 0.767 10.657 1.00 87.62 90 THR A C 1
ATOM 679 O O . THR A 1 90 ? -9.200 -0.378 10.385 1.00 87.62 90 THR A O 1
ATOM 682 N N . LEU A 1 91 ? -8.065 1.048 11.701 1.00 85.81 91 LEU A N 1
ATOM 683 C CA . LEU A 1 91 ? -7.567 0.079 12.665 1.00 85.81 91 LEU A CA 1
ATOM 684 C C . LEU A 1 91 ? -8.274 0.293 14.004 1.00 85.81 91 LEU A C 1
ATOM 686 O O . LEU A 1 91 ? -8.386 1.423 14.467 1.00 85.81 91 LEU A O 1
ATOM 690 N N . SER A 1 92 ? -8.738 -0.781 14.632 1.00 85.25 92 SER A N 1
ATOM 691 C CA . SER A 1 92 ? -9.140 -0.810 16.035 1.00 85.25 92 SER A CA 1
ATOM 692 C C . SER A 1 92 ? -7.998 -1.384 16.864 1.00 85.25 92 SER A C 1
ATOM 694 O O . SER A 1 92 ? -7.557 -2.505 16.607 1.00 85.25 92 SER A O 1
ATOM 696 N N . VAL A 1 93 ? -7.543 -0.633 17.857 1.00 82.69 93 VAL A N 1
ATOM 697 C CA . VAL A 1 93 ? -6.436 -0.985 18.744 1.00 82.69 93 VAL A CA 1
ATOM 698 C C . VAL A 1 93 ? -6.986 -1.187 20.151 1.00 82.69 93 VAL A C 1
ATOM 700 O O . VAL A 1 93 ? -7.561 -0.267 20.742 1.00 82.69 93 VAL A O 1
ATOM 703 N N . GLN A 1 94 ? -6.814 -2.388 20.699 1.00 80.06 94 GLN A N 1
ATOM 704 C CA . GLN A 1 94 ? -7.081 -2.664 22.108 1.00 80.06 94 GLN A CA 1
ATOM 705 C C . GLN A 1 94 ? -5.815 -2.438 22.927 1.00 80.06 94 GLN A C 1
ATOM 707 O O . GLN A 1 94 ? -4.836 -3.161 22.782 1.00 80.06 94 GLN A O 1
ATOM 712 N N . GLN A 1 95 ? -5.836 -1.431 23.802 1.00 71.75 95 GLN A N 1
ATOM 713 C CA . GLN A 1 95 ? -4.666 -1.092 24.616 1.00 71.75 95 GLN A CA 1
ATOM 714 C C . GLN A 1 95 ? -4.436 -2.088 25.766 1.00 71.75 95 GLN A C 1
ATOM 716 O O . GLN A 1 95 ? -3.291 -2.317 26.145 1.00 71.75 95 GLN A O 1
ATOM 721 N N . GLN A 1 96 ? -5.505 -2.672 26.326 1.00 70.38 96 GLN A N 1
ATOM 722 C CA . GLN A 1 96 ? -5.474 -3.632 27.439 1.00 70.38 96 GLN A CA 1
ATOM 723 C C . GLN A 1 96 ? -6.704 -4.561 27.387 1.00 70.38 96 GLN A C 1
ATOM 725 O O . GLN A 1 96 ? -7.751 -4.133 26.888 1.00 70.38 96 GLN A O 1
ATOM 730 N N . PRO A 1 97 ? -6.636 -5.792 27.934 1.00 66.50 97 PRO A N 1
ATOM 731 C CA . PRO A 1 97 ? -7.810 -6.651 28.101 1.00 66.50 97 PRO A CA 1
ATOM 732 C C . PRO A 1 97 ? -8.876 -5.946 28.959 1.00 66.50 97 PRO A C 1
ATOM 734 O O . PRO A 1 97 ? -8.615 -5.601 30.108 1.00 66.50 97 PRO A O 1
ATOM 737 N N . GLY A 1 98 ? -10.059 -5.687 28.392 1.00 68.31 98 GLY A N 1
ATOM 738 C CA . GLY A 1 98 ? -11.137 -4.927 29.051 1.00 68.31 98 GLY A CA 1
ATOM 739 C C . GLY A 1 98 ? -10.991 -3.398 28.994 1.00 68.31 98 GLY A C 1
ATOM 740 O O . GLY A 1 98 ? -11.812 -2.681 29.563 1.00 68.31 98 GLY A O 1
ATOM 741 N N . GLY A 1 99 ? -9.963 -2.892 28.309 1.00 72.19 99 GLY A N 1
ATOM 742 C CA . GLY A 1 99 ? -9.733 -1.467 28.095 1.00 72.19 99 GLY A CA 1
ATOM 743 C C . GLY A 1 99 ? -10.577 -0.870 26.965 1.00 72.19 99 GLY A C 1
ATOM 744 O O . GLY A 1 99 ? -11.292 -1.556 26.231 1.00 72.19 99 GLY A O 1
ATOM 745 N N . ARG A 1 100 ? -10.469 0.450 26.798 1.00 79.19 100 ARG A N 1
ATOM 746 C CA . ARG A 1 100 ? -11.166 1.183 25.737 1.00 79.19 100 ARG A CA 1
ATOM 747 C C . ARG A 1 100 ? -10.520 0.900 24.377 1.00 79.19 100 ARG A C 1
ATOM 749 O O . ARG A 1 100 ? -9.301 0.958 24.239 1.00 79.19 100 ARG A O 1
ATOM 756 N N . THR A 1 101 ? -11.346 0.617 23.370 1.00 83.31 101 THR A N 1
ATOM 757 C CA . THR A 1 101 ? -10.882 0.479 21.982 1.00 83.31 101 THR A CA 1
ATOM 758 C C . THR A 1 101 ? -10.606 1.866 21.407 1.00 83.31 101 THR A C 1
ATOM 760 O O . THR A 1 101 ? -11.448 2.761 21.503 1.00 83.31 101 THR A O 1
ATOM 763 N N . VAL A 1 102 ? -9.422 2.048 20.827 1.00 87.12 102 VAL A N 1
ATOM 764 C CA . VAL A 1 102 ? -9.027 3.269 20.114 1.00 87.12 102 VAL A CA 1
ATOM 765 C C . VAL A 1 102 ? -9.055 2.979 18.621 1.00 87.12 102 VAL A C 1
ATOM 767 O O . VAL A 1 102 ? -8.659 1.896 18.198 1.00 87.12 102 VAL A O 1
ATOM 770 N N . PHE A 1 103 ? -9.521 3.934 17.821 1.00 87.94 103 PHE A N 1
ATOM 771 C CA . PHE A 1 103 ? -9.477 3.817 16.368 1.00 87.94 103 PHE A CA 1
ATOM 772 C C . PHE A 1 103 ? -8.360 4.688 15.802 1.00 87.94 103 PHE A C 1
ATOM 774 O O . PHE A 1 103 ? -8.144 5.804 16.272 1.00 87.94 103 PHE A O 1
ATOM 781 N N . ALA A 1 104 ? -7.674 4.192 14.781 1.00 88.88 104 ALA A N 1
ATOM 782 C CA . ALA A 1 104 ? -6.660 4.934 14.049 1.00 88.88 104 ALA A CA 1
ATOM 783 C C . ALA A 1 104 ? -6.868 4.770 12.542 1.00 88.88 104 ALA A C 1
ATOM 785 O O . ALA A 1 104 ? -7.281 3.709 12.074 1.00 88.88 104 ALA A O 1
ATOM 786 N N . LEU A 1 105 ? -6.579 5.823 11.783 1.00 89.44 105 LEU A N 1
ATOM 787 C CA . LEU A 1 105 ? -6.418 5.751 10.338 1.00 89.44 105 LEU A CA 1
ATOM 788 C C . LEU A 1 105 ? -4.945 5.543 10.016 1.00 89.44 105 LEU A C 1
ATOM 790 O O . LEU A 1 105 ? -4.098 6.308 10.467 1.00 89.44 105 LEU A O 1
ATOM 794 N N . PHE A 1 106 ? -4.647 4.541 9.204 1.00 85.56 106 PHE A N 1
ATOM 795 C CA . PHE A 1 106 ? -3.293 4.207 8.793 1.00 85.56 106 PHE A CA 1
ATOM 796 C C . PHE A 1 106 ? -3.172 4.215 7.273 1.00 85.56 106 PHE A C 1
ATOM 798 O O . PHE A 1 106 ? -3.982 3.611 6.570 1.00 85.56 106 PHE A O 1
ATOM 805 N N . ASN A 1 107 ? -2.149 4.886 6.755 1.00 85.62 107 ASN A N 1
ATOM 806 C CA . ASN A 1 107 ? -1.793 4.831 5.345 1.00 85.62 107 ASN A CA 1
ATOM 807 C C . ASN A 1 107 ? -0.591 3.890 5.162 1.00 85.62 107 ASN A C 1
ATOM 809 O O . ASN A 1 107 ? 0.523 4.257 5.540 1.00 85.62 107 ASN A O 1
ATOM 813 N N . PRO A 1 108 ? -0.766 2.711 4.541 1.00 78.19 108 PRO A N 1
ATOM 814 C CA . PRO A 1 108 ? 0.302 1.721 4.421 1.00 78.19 108 PRO A CA 1
ATOM 815 C C . PRO A 1 108 ? 1.412 2.112 3.438 1.00 78.19 108 PRO A C 1
ATOM 817 O O . PRO A 1 108 ? 2.491 1.528 3.465 1.00 78.19 108 PRO A O 1
ATOM 820 N N . ILE A 1 109 ? 1.174 3.096 2.567 1.00 79.19 109 ILE A N 1
ATOM 821 C CA . ILE A 1 109 ? 2.175 3.577 1.608 1.00 79.19 109 ILE A CA 1
ATOM 822 C C . ILE A 1 109 ? 3.072 4.620 2.275 1.00 79.19 109 ILE A C 1
ATOM 824 O O . ILE A 1 109 ? 4.293 4.577 2.134 1.00 79.19 109 ILE A O 1
ATOM 828 N N . THR A 1 110 ? 2.476 5.567 3.002 1.00 82.50 110 THR A N 1
ATOM 829 C CA . THR A 1 110 ? 3.218 6.661 3.646 1.00 82.50 110 THR A CA 1
ATOM 830 C C . THR A 1 110 ? 3.641 6.343 5.078 1.00 82.50 110 THR A C 1
ATOM 832 O O . THR A 1 110 ? 4.453 7.077 5.635 1.00 82.50 110 THR A O 1
ATOM 835 N N . ALA A 1 111 ? 3.126 5.258 5.662 1.00 80.62 111 ALA A N 1
ATOM 836 C CA . ALA A 1 111 ? 3.246 4.912 7.079 1.00 80.62 111 ALA A CA 1
ATOM 837 C C . ALA A 1 111 ? 2.722 6.011 8.029 1.00 80.62 111 ALA A C 1
ATOM 839 O O . ALA A 1 111 ? 3.162 6.109 9.171 1.00 80.62 111 ALA A O 1
ATOM 840 N N . VAL A 1 112 ? 1.801 6.857 7.553 1.00 86.69 112 VAL A N 1
ATOM 841 C CA . VAL A 1 112 ? 1.159 7.893 8.374 1.00 86.69 112 VAL A CA 1
ATOM 842 C C . VAL A 1 112 ? 0.041 7.270 9.198 1.00 86.69 112 VAL A C 1
ATOM 844 O O . VAL A 1 112 ? -0.820 6.580 8.651 1.00 86.69 112 VAL A O 1
ATOM 847 N N . GLU A 1 113 ? 0.032 7.572 10.494 1.00 89.00 113 GLU A N 1
ATOM 848 C CA . GLU A 1 113 ? -1.009 7.178 11.439 1.00 89.00 113 GLU A CA 1
ATOM 849 C C . GLU A 1 113 ? -1.719 8.417 11.998 1.00 89.00 113 GLU A C 1
ATOM 851 O O . GLU A 1 113 ? -1.082 9.404 12.369 1.00 89.00 113 GLU A O 1
ATOM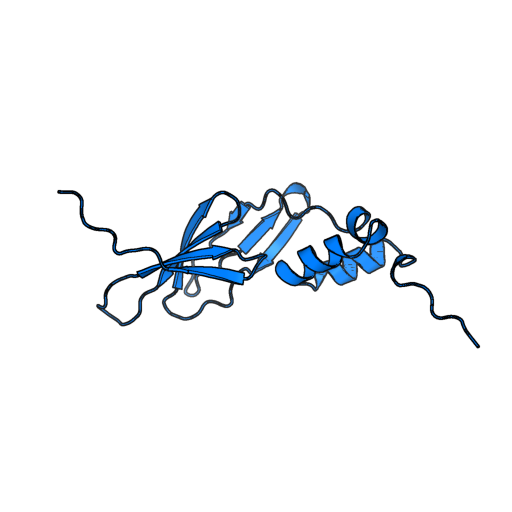 856 N N . ILE A 1 114 ? -3.049 8.367 12.052 1.00 90.50 114 ILE A N 1
ATOM 857 C CA . ILE A 1 114 ? -3.902 9.413 12.616 1.00 90.50 114 ILE A CA 1
ATOM 858 C C . ILE A 1 114 ? -4.824 8.761 13.640 1.00 90.50 114 ILE A C 1
ATOM 860 O O . ILE A 1 114 ? -5.748 8.033 13.278 1.00 90.50 114 ILE A O 1
ATOM 864 N N . VAL A 1 115 ? -4.599 9.041 14.921 1.00 90.00 115 VAL A N 1
ATOM 865 C CA . VAL A 1 115 ? -5.482 8.576 15.996 1.00 90.00 115 VAL A CA 1
ATOM 866 C C . VAL A 1 115 ? -6.806 9.333 15.919 1.00 90.00 115 VAL A C 1
ATOM 868 O O . VAL A 1 115 ? -6.831 10.565 15.917 1.00 90.00 115 VAL A O 1
ATOM 871 N N . LEU A 1 116 ? -7.910 8.595 15.844 1.00 87.75 116 LEU A N 1
ATOM 872 C CA . LEU A 1 116 ? -9.245 9.171 15.799 1.00 87.75 116 LEU A CA 1
ATOM 873 C C . LEU A 1 116 ? -9.716 9.563 17.206 1.00 87.75 116 LEU A C 1
ATOM 875 O O . LEU A 1 116 ? -9.370 8.901 18.192 1.00 87.75 116 LEU A O 1
ATOM 879 N N . PRO A 1 117 ? -10.534 10.623 17.319 1.00 84.56 117 PRO A N 1
ATOM 880 C CA . PRO A 1 117 ? -11.170 10.960 18.582 1.00 84.56 117 PRO A CA 1
ATOM 881 C C . PRO A 1 117 ? -12.075 9.813 19.070 1.00 84.56 117 PRO A C 1
ATOM 883 O O . PRO A 1 117 ? -12.509 8.979 18.270 1.00 84.56 117 PRO A O 1
ATOM 886 N N . PRO A 1 118 ? -12.391 9.768 20.380 1.00 80.44 118 PRO A N 1
ATOM 887 C CA . PRO A 1 118 ? -13.410 8.870 20.905 1.00 80.44 118 PRO A CA 1
ATOM 888 C C . PRO A 1 118 ? -14.677 8.913 20.058 1.00 80.44 118 PRO A C 1
ATOM 890 O O . PRO A 1 118 ? -15.229 9.988 19.824 1.00 80.44 118 PRO A O 1
ATOM 893 N N . LEU A 1 119 ? -15.181 7.743 19.674 1.00 71.75 119 LEU A N 1
ATOM 894 C CA . LEU A 1 119 ? -16.556 7.649 19.213 1.00 71.75 119 LEU A CA 1
ATOM 895 C C . LEU A 1 119 ? -17.445 7.892 20.435 1.00 71.75 119 LEU A C 1
ATOM 897 O O . LEU A 1 119 ? -17.490 7.078 21.357 1.00 71.75 119 LEU A O 1
ATOM 901 N N . HIS A 1 120 ? -18.081 9.057 20.483 1.00 67.75 120 HIS A N 1
ATOM 902 C CA . HIS A 1 120 ? -19.154 9.315 21.429 1.00 67.75 120 HIS A CA 1
ATOM 903 C C . HIS A 1 120 ? -20.396 8.579 20.923 1.00 67.75 120 HIS A C 1
ATOM 905 O O . HIS A 1 120 ? -20.739 8.704 19.747 1.00 67.75 120 HIS A O 1
ATOM 911 N N . GLU A 1 121 ? -21.064 7.808 21.783 1.00 58.06 121 GLU A N 1
ATOM 912 C CA . GLU A 1 121 ? -22.388 7.278 21.456 1.00 58.06 121 GLU A CA 1
ATOM 913 C C . GLU A 1 121 ? -23.327 8.467 21.233 1.00 58.06 121 GLU A C 1
ATOM 915 O O . GLU A 1 121 ? -23.637 9.219 22.160 1.00 58.06 121 GLU A O 1
ATOM 920 N N . VAL A 1 122 ? -23.731 8.674 19.980 1.00 55.56 122 VAL A N 1
ATOM 921 C CA . VAL A 1 122 ? -24.836 9.574 19.660 1.00 55.56 122 VAL A CA 1
ATOM 922 C C . VAL A 1 122 ? -26.090 8.883 20.192 1.00 55.56 122 VAL A C 1
ATOM 924 O O . VAL A 1 122 ? -26.492 7.852 19.655 1.00 55.56 122 VAL A O 1
ATOM 927 N N . ARG A 1 123 ? -26.611 9.394 21.311 1.00 41.38 123 ARG A N 1
ATOM 928 C CA . ARG A 1 123 ? -27.880 8.960 21.910 1.00 41.38 123 ARG A CA 1
ATOM 929 C C . ARG A 1 123 ? -29.067 9.310 21.028 1.00 41.38 123 ARG A C 1
ATOM 931 O O . ARG A 1 123 ? -29.032 10.405 20.423 1.00 41.38 123 ARG A O 1
#

Radius of gyration: 18.43 Å; Cα contacts (8 Å, |Δi|>4): 176; chains: 1; bounding box: 65×28×47 Å

Mean predicted aligned error: 9.2 Å

Organism: NCBI:txid191504

Nearest PDB structures (foldseek):
  2ivz-assembly4_D  TM=6.790E-01  e=2.000E+00  Escherichia coli
  7nst-assembly1_E  TM=6.145E-01  e=1.108E+00  Escherichia coli K-12
  8voj-assembly1_B  TM=5.234E-01  e=9.844E-01  Homo sapiens
  2ivz-assembly2_B  TM=6.078E-01  e=3.403E+00  Escherichia coli
  2ivz-assembly3_C  TM=5.831E-01  e=2.388E+00  Escherichia coli